Protein AF-A0A840SG51-F1 (afdb_monomer_lite)

Secondary structure (DSSP, 8-state):
-PPPPGGGS-HHHHHHHHHHHTTSS-HHHHHHHHGGG--TT--HHHHHHHHS--TTS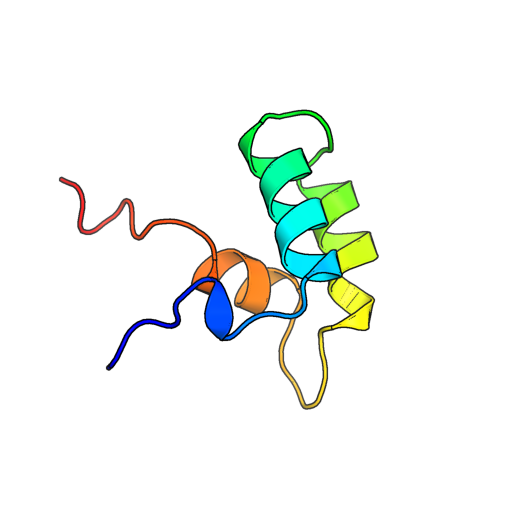--

Foldseek 3Di:
DDADDPVNDDPVLVVLLVCPVVVVDDPVVNQVVCCVVCPDNRHSVNVNVSPDPPVVVVD

Structure (mmCIF, N/CA/C/O backbone):
data_AF-A0A840SG51-F1
#
_entry.id   AF-A0A840SG51-F1
#
loop_
_atom_site.group_PDB
_atom_site.id
_atom_site.type_symbol
_atom_site.label_atom_id
_atom_site.label_alt_id
_atom_site.label_comp_id
_atom_site.label_asym_id
_atom_site.label_entity_id
_atom_site.label_seq_id
_atom_site.pdbx_PDB_ins_code
_atom_site.Cartn_x
_atom_site.Cartn_y
_atom_site.Cartn_z
_atom_site.occupancy
_atom_site.B_iso_or_equiv
_atom_site.auth_seq_id
_atom_site.auth_comp_id
_atom_site.auth_asym_id
_atom_site.auth_atom_id
_atom_site.pdbx_PDB_model_num
ATOM 1 N N . MET A 1 1 ? -16.779 12.755 -6.657 1.00 56.53 1 MET A N 1
ATOM 2 C CA . MET A 1 1 ? -16.230 12.315 -5.355 1.00 56.53 1 MET A CA 1
ATOM 3 C C . MET A 1 1 ? -14.865 12.954 -5.188 1.00 56.53 1 MET A C 1
ATOM 5 O O . MET A 1 1 ? -14.112 12.968 -6.154 1.00 56.53 1 MET A O 1
ATOM 9 N N . THR A 1 2 ? -14.562 13.525 -4.024 1.00 72.19 2 THR A N 1
ATOM 10 C CA . THR A 1 2 ? -13.233 14.086 -3.740 1.00 72.19 2 THR A CA 1
ATOM 11 C C . THR A 1 2 ? -12.233 12.939 -3.618 1.00 72.19 2 THR A C 1
ATOM 13 O O . THR A 1 2 ? -12.459 12.016 -2.841 1.00 72.19 2 THR A O 1
ATOM 16 N N . ARG A 1 3 ? -11.168 12.959 -4.424 1.00 74.12 3 ARG A N 1
ATOM 17 C CA . ARG A 1 3 ? -10.120 11.933 -4.400 1.00 74.12 3 ARG A CA 1
ATOM 18 C C . ARG A 1 3 ? -9.284 12.080 -3.128 1.00 74.12 3 ARG A C 1
ATOM 20 O O . ARG A 1 3 ? -8.918 13.198 -2.774 1.00 74.12 3 ARG A O 1
ATOM 27 N N . MET A 1 4 ? -8.983 10.964 -2.469 1.00 80.38 4 MET A N 1
ATOM 28 C CA . MET A 1 4 ? -8.077 10.952 -1.320 1.00 80.38 4 MET A CA 1
ATOM 29 C C . MET A 1 4 ? -6.665 11.358 -1.756 1.00 80.38 4 MET A C 1
ATOM 31 O O . MET A 1 4 ? -6.212 11.043 -2.859 1.00 80.38 4 MET A O 1
ATOM 35 N N . THR A 1 5 ? -5.970 12.068 -0.882 1.00 82.69 5 THR A N 1
ATOM 36 C CA . THR A 1 5 ? -4.581 12.487 -1.049 1.00 82.69 5 THR A CA 1
ATOM 37 C C . THR A 1 5 ? -3.667 11.618 -0.196 1.00 82.69 5 THR A C 1
ATOM 39 O O . THR A 1 5 ? -4.118 10.918 0.705 1.00 82.69 5 THR A O 1
ATOM 42 N N . ALA A 1 6 ? -2.354 11.699 -0.420 1.00 82.88 6 ALA A N 1
ATOM 43 C CA . ALA A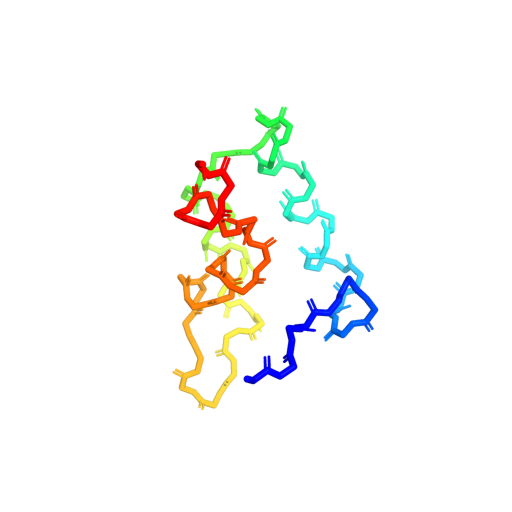 1 6 ? -1.381 10.997 0.418 1.00 82.88 6 ALA A CA 1
ATOM 44 C C . ALA A 1 6 ? -1.536 11.322 1.919 1.00 82.88 6 ALA A C 1
ATOM 46 O O . ALA A 1 6 ? -1.267 10.473 2.757 1.00 82.88 6 ALA A O 1
ATOM 47 N N . LYS A 1 7 ? -2.018 12.525 2.265 1.00 85.44 7 LYS A N 1
ATOM 48 C CA . LYS A 1 7 ? -2.219 12.947 3.660 1.00 85.44 7 LYS A CA 1
ATOM 49 C C . LYS A 1 7 ? -3.344 12.189 4.368 1.00 85.44 7 LYS A C 1
ATOM 51 O O . LYS A 1 7 ? -3.397 12.210 5.592 1.00 85.44 7 LYS A O 1
ATOM 56 N N . ASP A 1 8 ? -4.218 11.536 3.609 1.00 88.19 8 ASP A N 1
ATOM 57 C CA . ASP A 1 8 ? -5.361 10.787 4.128 1.00 88.19 8 ASP A CA 1
ATOM 58 C C . ASP A 1 8 ? -5.004 9.325 4.457 1.00 88.19 8 ASP A C 1
ATOM 60 O O . ASP A 1 8 ? -5.856 8.572 4.928 1.00 88.19 8 ASP A O 1
ATOM 64 N N . PHE A 1 9 ? -3.751 8.911 4.225 1.00 88.88 9 PHE A N 1
ATOM 65 C CA . PHE A 1 9 ? -3.268 7.557 4.491 1.00 88.88 9 PHE A CA 1
ATOM 66 C C . PHE A 1 9 ? -2.217 7.533 5.613 1.00 88.88 9 PHE A C 1
ATOM 68 O O . PHE A 1 9 ? -1.419 8.465 5.738 1.00 88.88 9 PHE A O 1
ATOM 75 N N . PRO A 1 10 ? -2.161 6.447 6.408 1.00 92.38 10 PRO A N 1
ATOM 76 C CA . PRO A 1 10 ? -1.086 6.234 7.370 1.00 92.38 10 PRO A CA 1
ATOM 77 C C . PRO A 1 10 ? 0.300 6.249 6.699 1.00 92.38 10 PRO A C 1
ATOM 79 O O . PRO A 1 10 ? 0.448 5.658 5.627 1.00 92.38 10 PRO A O 1
ATOM 82 N N . PRO A 1 11 ? 1.336 6.834 7.331 1.00 93.81 11 PRO A N 1
ATOM 83 C CA . PRO A 1 11 ? 2.687 6.884 6.767 1.00 93.81 11 PRO A CA 1
ATOM 84 C C . PRO A 1 11 ? 3.253 5.512 6.375 1.00 93.81 11 PRO A C 1
ATOM 86 O O . PRO A 1 11 ? 3.761 5.359 5.271 1.00 93.81 11 PRO A O 1
ATOM 89 N N . GLU A 1 12 ? 3.075 4.491 7.218 1.00 93.81 12 GLU A N 1
ATOM 90 C CA . GLU A 1 12 ? 3.536 3.122 6.929 1.00 93.81 12 GLU A CA 1
ATOM 91 C C . GLU A 1 12 ? 2.877 2.551 5.659 1.00 93.81 12 GLU A C 1
ATOM 93 O O . GLU A 1 12 ? 3.509 1.855 4.865 1.00 93.81 12 GLU A O 1
ATOM 98 N N . LEU A 1 13 ? 1.607 2.889 5.412 1.00 94.19 13 LEU A N 1
ATOM 99 C CA . LEU A 1 13 ? 0.904 2.465 4.206 1.00 94.19 13 LEU A CA 1
ATOM 100 C C . LEU A 1 13 ? 1.429 3.190 2.955 1.00 94.19 13 LEU A C 1
ATOM 102 O O . LEU A 1 13 ? 1.519 2.580 1.887 1.00 94.19 13 LEU A O 1
ATOM 106 N N . LEU A 1 14 ? 1.816 4.464 3.085 1.00 94.62 14 LEU A N 1
ATOM 107 C CA . LEU A 1 14 ? 2.477 5.213 2.012 1.00 94.62 14 LEU A CA 1
ATOM 108 C C . LEU A 1 14 ? 3.835 4.601 1.656 1.00 94.62 14 LEU A C 1
ATOM 110 O O . LEU A 1 14 ? 4.134 4.466 0.473 1.00 94.62 14 LEU A O 1
ATOM 114 N N . GLU A 1 15 ? 4.625 4.180 2.644 1.00 96.00 15 GLU A N 1
ATOM 115 C CA . GLU A 1 15 ? 5.920 3.521 2.415 1.00 96.00 15 GLU A CA 1
ATOM 116 C C . GLU A 1 15 ? 5.765 2.172 1.701 1.00 96.00 15 GLU A C 1
ATOM 118 O O . GLU A 1 15 ? 6.521 1.858 0.777 1.00 96.00 15 GLU A O 1
ATOM 123 N N . LEU A 1 16 ? 4.750 1.383 2.076 1.00 96.44 16 LEU A N 1
ATOM 124 C CA . LEU A 1 16 ? 4.417 0.146 1.364 1.00 96.44 16 LEU A CA 1
ATOM 125 C C . LEU A 1 16 ? 4.051 0.425 -0.097 1.00 96.44 16 LEU A C 1
ATOM 127 O O . LEU A 1 16 ? 4.509 -0.286 -0.996 1.00 96.44 16 LEU A O 1
ATOM 131 N N . TYR A 1 17 ? 3.238 1.454 -0.339 1.00 94.94 17 TYR A N 1
ATOM 132 C CA . TYR A 1 17 ? 2.835 1.831 -1.690 1.00 94.94 17 TYR A CA 1
ATOM 133 C C . TYR A 1 17 ? 4.012 2.368 -2.512 1.00 94.94 17 TYR A C 1
ATOM 135 O O . TYR A 1 17 ? 4.150 1.982 -3.669 1.00 94.94 17 TYR A O 1
ATOM 143 N N . ASP A 1 18 ? 4.897 3.176 -1.921 1.00 95.25 18 ASP A N 1
ATOM 144 C CA . ASP A 1 18 ? 6.134 3.646 -2.557 1.00 95.25 18 ASP A CA 1
ATOM 145 C C . ASP A 1 18 ? 7.021 2.472 -2.984 1.00 95.25 18 ASP A C 1
ATOM 147 O O . ASP A 1 18 ? 7.478 2.412 -4.128 1.00 95.25 18 ASP A O 1
ATOM 151 N N . GLY A 1 19 ? 7.205 1.492 -2.094 1.00 96.94 19 GLY A N 1
ATOM 152 C CA . GLY A 1 19 ? 7.944 0.271 -2.399 1.00 96.94 19 GLY A CA 1
ATOM 153 C C . GLY A 1 19 ? 7.329 -0.515 -3.556 1.00 96.94 19 GLY A C 1
ATOM 154 O O . GLY A 1 19 ? 8.059 -1.014 -4.410 1.00 96.94 19 GLY A O 1
ATOM 155 N N . TYR A 1 20 ? 6.001 -0.608 -3.618 1.00 95.62 20 TYR A N 1
ATOM 156 C CA . TYR A 1 20 ? 5.304 -1.267 -4.724 1.00 95.62 20 TYR A CA 1
ATOM 157 C C . TYR A 1 20 ? 5.430 -0.480 -6.038 1.00 95.62 20 TYR A C 1
ATOM 159 O O . TYR A 1 20 ? 5.803 -1.054 -7.060 1.00 95.62 20 TYR A O 1
ATOM 167 N N . ALA A 1 21 ? 5.174 0.830 -6.011 1.00 93.69 21 ALA A N 1
ATOM 168 C CA . ALA A 1 21 ? 5.211 1.705 -7.182 1.00 93.69 21 ALA A CA 1
ATOM 169 C C . ALA A 1 21 ? 6.606 1.770 -7.825 1.00 93.69 21 ALA A C 1
ATOM 171 O O . ALA A 1 21 ? 6.718 1.857 -9.046 1.00 93.69 21 ALA A O 1
ATOM 172 N N . HIS A 1 22 ? 7.664 1.664 -7.017 1.00 96.19 22 HIS A N 1
ATOM 173 C CA . HIS A 1 22 ? 9.055 1.628 -7.478 1.00 96.19 22 HIS A CA 1
ATOM 174 C C . HIS A 1 22 ? 9.599 0.207 -7.702 1.00 96.19 22 HIS A C 1
ATOM 176 O O . HIS A 1 22 ? 10.798 0.042 -7.926 1.00 96.19 22 HIS A O 1
ATOM 182 N N . GLY A 1 23 ? 8.756 -0.829 -7.618 1.00 95.50 23 GLY A N 1
ATOM 183 C CA . GLY A 1 23 ? 9.148 -2.218 -7.881 1.00 95.50 23 GLY A CA 1
ATOM 184 C C . GLY A 1 23 ? 10.084 -2.841 -6.837 1.00 95.50 23 GLY A C 1
ATOM 185 O O . GLY A 1 23 ? 10.703 -3.866 -7.112 1.00 95.50 23 GLY A O 1
ATOM 186 N N . ARG A 1 24 ? 10.194 -2.247 -5.642 1.00 97.81 24 ARG A N 1
ATOM 187 C CA . ARG A 1 24 ? 10.976 -2.782 -4.511 1.00 97.81 24 ARG A CA 1
ATOM 188 C C . ARG A 1 24 ? 10.272 -3.949 -3.816 1.00 97.81 24 ARG A C 1
ATOM 190 O O . ARG A 1 24 ? 10.946 -4.807 -3.257 1.00 97.81 24 ARG A O 1
ATOM 197 N N . ILE A 1 25 ? 8.937 -3.972 -3.839 1.00 97.50 25 ILE A N 1
ATOM 198 C CA . ILE A 1 25 ? 8.114 -5.106 -3.393 1.00 97.50 25 ILE A CA 1
ATOM 199 C C . ILE A 1 25 ? 7.101 -5.481 -4.474 1.00 97.50 25 ILE A C 1
ATOM 201 O O . ILE A 1 25 ? 6.654 -4.647 -5.263 1.00 97.50 25 ILE A O 1
ATOM 205 N N . THR A 1 26 ? 6.700 -6.745 -4.497 1.00 97.31 26 THR A N 1
ATOM 206 C CA . THR A 1 26 ? 5.673 -7.236 -5.418 1.00 97.31 26 THR A CA 1
ATOM 207 C C . THR A 1 26 ? 4.271 -6.775 -5.008 1.00 97.31 26 THR A C 1
ATOM 209 O O . THR A 1 26 ? 3.992 -6.501 -3.840 1.00 97.31 26 THR A O 1
ATOM 212 N N . LYS A 1 27 ? 3.324 -6.794 -5.959 1.00 94.94 27 LYS A N 1
ATOM 213 C CA . LYS A 1 27 ? 1.894 -6.561 -5.675 1.00 94.94 27 LYS A CA 1
ATOM 214 C C . LYS A 1 27 ? 1.367 -7.478 -4.566 1.00 94.94 27 LYS A C 1
ATOM 216 O O . LYS A 1 27 ? 0.565 -7.051 -3.744 1.00 94.94 27 LYS A O 1
ATOM 221 N N . ARG A 1 28 ? 1.811 -8.741 -4.538 1.00 96.38 28 ARG A N 1
ATOM 222 C CA . ARG A 1 28 ? 1.399 -9.712 -3.515 1.00 96.38 28 ARG A CA 1
ATOM 223 C C . ARG A 1 28 ? 1.904 -9.309 -2.131 1.00 96.38 28 ARG A C 1
ATOM 225 O O . ARG A 1 28 ? 1.128 -9.348 -1.187 1.00 96.38 28 ARG A O 1
ATOM 232 N N . GLU A 1 29 ? 3.163 -8.890 -2.025 1.00 96.81 29 GLU A N 1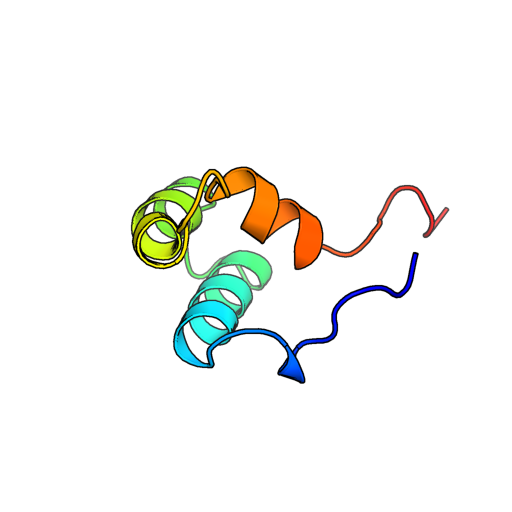
ATOM 233 C CA . GLU A 1 29 ? 3.733 -8.399 -0.764 1.00 96.81 29 GLU A CA 1
ATOM 234 C C . GLU A 1 29 ? 3.054 -7.119 -0.281 1.00 96.81 29 GLU A C 1
ATOM 236 O O . GLU A 1 29 ? 2.806 -6.983 0.915 1.00 96.81 29 GLU A O 1
ATOM 241 N N . PHE A 1 30 ? 2.705 -6.207 -1.194 1.00 96.31 30 PHE A N 1
ATOM 242 C CA . PHE A 1 30 ? 1.901 -5.040 -0.842 1.00 96.31 30 PHE A CA 1
ATOM 243 C C . PHE A 1 30 ? 0.554 -5.461 -0.252 1.00 96.31 30 PHE A C 1
ATOM 245 O O . PHE A 1 30 ? 0.211 -5.014 0.834 1.00 96.31 30 PHE A O 1
ATOM 252 N N . LEU A 1 31 ? -0.199 -6.335 -0.933 1.00 95.38 31 LEU A N 1
ATOM 253 C CA . LEU A 1 31 ? -1.534 -6.748 -0.487 1.00 95.38 31 LEU A CA 1
ATOM 254 C C . LEU A 1 31 ? -1.507 -7.475 0.865 1.00 95.38 31 LEU A C 1
ATOM 256 O O . LEU A 1 31 ? -2.375 -7.229 1.699 1.00 95.38 31 LEU A O 1
ATOM 260 N N . ASP A 1 32 ? -0.505 -8.326 1.083 1.00 95.38 32 ASP A N 1
ATOM 261 C CA . ASP A 1 32 ? -0.305 -9.047 2.343 1.00 95.38 32 ASP A CA 1
ATOM 262 C C . ASP A 1 32 ? -0.058 -8.080 3.514 1.00 95.38 32 ASP A C 1
ATOM 264 O O . ASP A 1 32 ? -0.728 -8.137 4.546 1.00 95.38 32 ASP A O 1
ATOM 268 N N . ARG A 1 33 ? 0.836 -7.102 3.321 1.00 95.06 33 ARG A N 1
ATOM 269 C CA . ARG A 1 33 ? 1.190 -6.120 4.359 1.00 95.06 33 ARG A CA 1
ATOM 270 C C . ARG A 1 33 ? 0.110 -5.053 4.557 1.00 95.06 33 ARG A C 1
ATOM 272 O O . ARG A 1 33 ? -0.178 -4.679 5.693 1.00 95.06 33 ARG A O 1
ATOM 279 N N . ALA A 1 34 ? -0.527 -4.604 3.475 1.00 94.25 34 ALA A N 1
ATOM 280 C CA . ALA A 1 34 ? -1.610 -3.623 3.500 1.00 94.25 34 ALA A CA 1
ATOM 281 C C . ALA A 1 34 ? -2.893 -4.172 4.149 1.00 94.25 34 ALA A C 1
ATOM 283 O O . ALA A 1 34 ? -3.729 -3.390 4.600 1.00 94.25 34 ALA A O 1
ATOM 284 N N . GLY A 1 35 ? -3.038 -5.500 4.259 1.00 90.94 35 GLY A N 1
ATOM 285 C CA . GLY A 1 35 ? -4.156 -6.150 4.948 1.00 90.94 35 GLY A CA 1
ATOM 286 C C . GLY A 1 35 ? -4.339 -5.700 6.403 1.00 90.94 35 GLY A C 1
ATOM 287 O O . GLY A 1 35 ? -5.461 -5.683 6.898 1.00 90.94 35 GLY A O 1
ATOM 288 N N . LYS A 1 36 ? -3.278 -5.231 7.072 1.00 90.75 36 LYS A N 1
ATOM 289 C CA . LYS A 1 36 ? -3.366 -4.662 8.431 1.00 90.75 36 LYS A CA 1
ATOM 290 C C . LYS A 1 36 ? -4.172 -3.359 8.499 1.00 90.75 36 LYS A C 1
ATOM 292 O O . LYS A 1 36 ? -4.723 -3.036 9.545 1.00 90.75 36 LYS A O 1
ATOM 297 N N . PHE A 1 37 ? -4.254 -2.626 7.389 1.00 89.12 37 PHE A N 1
ATOM 298 C CA . PH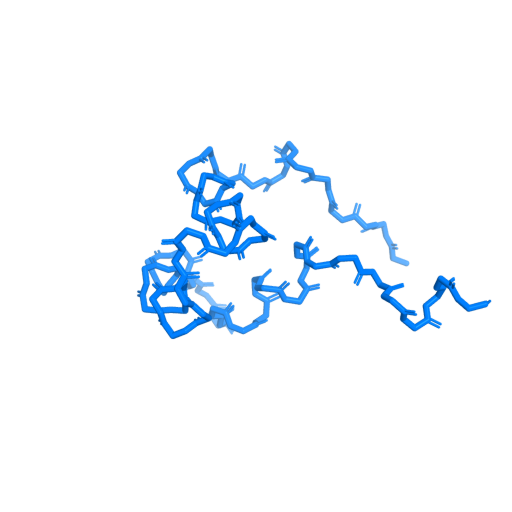E A 1 37 ? -4.986 -1.360 7.267 1.00 89.12 37 PHE A CA 1
ATOM 299 C C . PHE A 1 37 ? -6.408 -1.554 6.713 1.00 89.12 37 PHE A C 1
ATOM 301 O O . PHE A 1 37 ? -7.165 -0.596 6.567 1.00 89.12 37 PHE A O 1
ATOM 308 N N . ALA A 1 38 ? -6.784 -2.796 6.402 1.00 86.06 38 ALA A N 1
ATOM 309 C CA . ALA A 1 38 ? -8.063 -3.180 5.822 1.00 86.06 38 ALA A CA 1
ATOM 310 C C . ALA A 1 38 ? -9.132 -3.353 6.925 1.00 86.06 38 ALA A C 1
ATOM 312 O O . ALA A 1 38 ? -9.507 -4.466 7.292 1.00 86.06 38 ALA A O 1
ATOM 313 N N . ILE A 1 39 ? -9.586 -2.236 7.507 1.00 84.56 39 ILE A N 1
ATOM 314 C CA . ILE A 1 39 ? -10.552 -2.205 8.621 1.00 84.56 39 ILE A CA 1
ATOM 315 C C . ILE A 1 39 ? -11.977 -1.988 8.082 1.00 84.56 39 ILE A C 1
ATOM 317 O O . ILE A 1 39 ? -12.178 -1.260 7.112 1.00 84.56 39 ILE A O 1
ATOM 321 N N . GLY A 1 40 ? -12.990 -2.589 8.717 1.00 77.25 40 GLY A N 1
ATOM 322 C CA . GLY A 1 40 ? -14.396 -2.224 8.481 1.00 77.25 40 GLY A CA 1
ATOM 323 C C . GLY A 1 40 ? -14.934 -2.551 7.082 1.00 77.25 40 GLY A C 1
ATOM 324 O O . GLY A 1 40 ? -15.758 -1.809 6.559 1.00 77.25 40 GLY A O 1
ATOM 325 N N . GLY A 1 41 ? -14.466 -3.638 6.460 1.00 75.88 41 GLY A N 1
ATOM 326 C CA . GLY A 1 41 ? -14.917 -4.072 5.129 1.00 75.88 41 GLY A CA 1
ATOM 327 C C . GLY A 1 41 ? -14.127 -3.478 3.958 1.00 75.88 41 GLY A C 1
ATOM 328 O O . GLY A 1 41 ? -14.365 -3.856 2.811 1.00 75.88 41 GLY A O 1
ATOM 329 N N . LEU A 1 42 ? -13.151 -2.603 4.222 1.00 81.69 42 LEU A N 1
ATOM 330 C CA . LEU A 1 42 ? -12.130 -2.252 3.235 1.00 81.69 42 LEU A CA 1
ATOM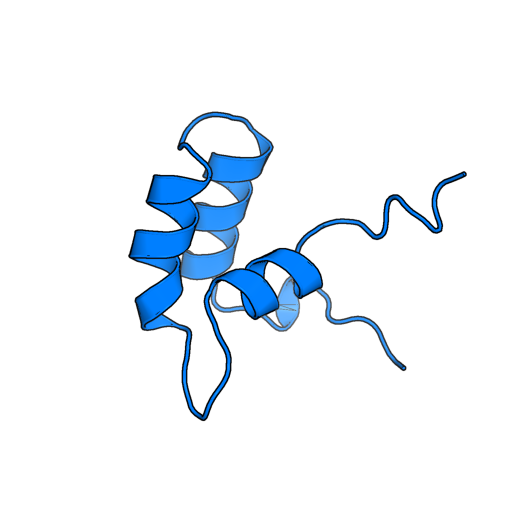 331 C C . LEU A 1 42 ? -11.230 -3.459 2.980 1.00 81.69 42 LEU A C 1
ATOM 333 O O . LEU A 1 42 ? -10.873 -4.172 3.910 1.00 81.69 42 LEU A O 1
ATOM 337 N N . THR A 1 43 ? -10.840 -3.674 1.725 1.00 90.81 43 THR A N 1
ATOM 338 C CA . THR A 1 43 ? -9.858 -4.704 1.355 1.00 90.81 43 THR A CA 1
ATOM 339 C C . THR A 1 43 ? -8.530 -4.055 0.976 1.00 90.81 43 THR A C 1
ATOM 341 O O . THR A 1 43 ? -8.503 -2.909 0.522 1.00 90.81 43 THR A O 1
ATOM 344 N N . ALA A 1 44 ? -7.424 -4.799 1.067 1.00 89.88 44 ALA A N 1
ATOM 345 C CA . ALA A 1 44 ? -6.126 -4.334 0.570 1.00 89.88 44 ALA A CA 1
ATOM 346 C C . ALA A 1 44 ? -6.166 -3.959 -0.929 1.00 89.88 44 ALA A C 1
ATOM 348 O O . ALA A 1 44 ? -5.459 -3.052 -1.367 1.00 89.88 44 ALA A O 1
ATOM 349 N N . ALA A 1 45 ? -7.036 -4.605 -1.715 1.00 89.88 45 ALA A N 1
ATOM 350 C CA . ALA A 1 45 ? -7.266 -4.252 -3.114 1.00 89.88 45 ALA A CA 1
ATOM 351 C C . ALA A 1 45 ? -7.983 -2.899 -3.266 1.00 89.88 45 ALA A C 1
ATOM 353 O O . ALA A 1 45 ? -7.618 -2.110 -4.135 1.00 89.88 45 ALA A O 1
ATOM 354 N N . THR A 1 46 ? -8.959 -2.601 -2.403 1.00 89.88 46 THR A N 1
ATOM 355 C CA . THR A 1 46 ? -9.626 -1.291 -2.368 1.00 89.88 46 THR A CA 1
ATOM 356 C C . THR A 1 46 ? -8.640 -0.191 -1.983 1.00 89.88 46 THR A C 1
ATOM 358 O O . THR A 1 46 ? -8.620 0.855 -2.625 1.00 89.88 46 THR A O 1
ATOM 361 N N . ILE A 1 47 ? -7.776 -0.448 -0.994 1.00 90.38 47 ILE A N 1
ATOM 362 C CA . ILE A 1 47 ? -6.695 0.467 -0.601 1.00 90.38 47 ILE A CA 1
ATOM 363 C C . ILE A 1 47 ? -5.776 0.746 -1.794 1.00 90.38 47 ILE A C 1
ATOM 365 O O . ILE A 1 47 ? -5.550 1.905 -2.140 1.00 90.38 47 ILE A O 1
ATOM 369 N N . LEU A 1 48 ? -5.317 -0.306 -2.480 1.00 91.12 48 LEU A N 1
ATOM 370 C CA . LEU A 1 48 ? -4.478 -0.160 -3.668 1.00 91.12 48 LEU A CA 1
ATOM 371 C C . LEU A 1 48 ? -5.159 0.690 -4.748 1.00 91.12 48 LEU A C 1
ATOM 373 O O . LEU A 1 48 ? -4.510 1.547 -5.342 1.00 91.12 48 LEU A O 1
ATOM 377 N N . ALA A 1 49 ? -6.454 0.478 -4.993 1.00 89.19 49 ALA A N 1
ATOM 378 C CA . ALA A 1 49 ? -7.212 1.236 -5.985 1.00 89.19 49 ALA A CA 1
ATOM 379 C C . ALA A 1 49 ? -7.340 2.727 -5.628 1.00 89.19 49 ALA A C 1
ATOM 381 O O . ALA A 1 49 ? -7.278 3.567 -6.518 1.00 89.19 49 ALA A O 1
ATOM 382 N N . GLN A 1 50 ? -7.482 3.069 -4.342 1.00 87.88 50 GLN A N 1
ATOM 383 C CA . GLN A 1 50 ? -7.538 4.469 -3.897 1.00 87.88 50 GLN A CA 1
ATOM 384 C C . GLN A 1 50 ? -6.182 5.183 -4.021 1.00 87.88 50 GLN A C 1
ATOM 386 O O . GLN A 1 50 ? -6.141 6.372 -4.334 1.00 87.88 50 GLN A O 1
ATOM 391 N N . MET A 1 51 ? -5.076 4.464 -3.799 1.00 88.25 51 MET A N 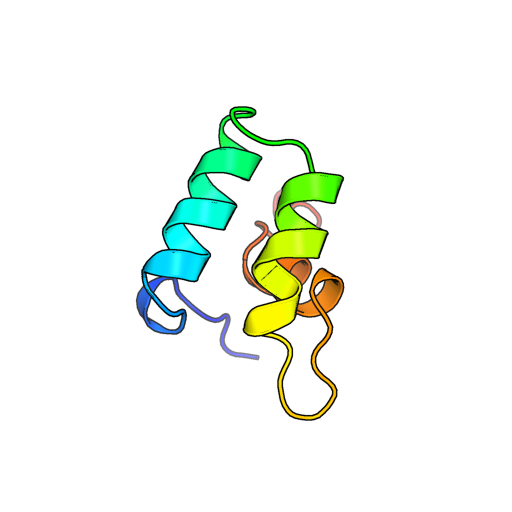1
ATOM 392 C CA . MET A 1 51 ? -3.717 5.018 -3.884 1.00 88.25 51 MET A CA 1
ATOM 393 C C . MET A 1 51 ? -3.183 5.074 -5.322 1.00 88.25 51 MET A C 1
ATOM 395 O O . MET A 1 51 ? -2.413 5.972 -5.666 1.00 88.25 51 MET A O 1
ATOM 399 N N . SER A 1 52 ? -3.601 4.133 -6.173 1.00 84.38 52 SER A N 1
ATOM 400 C CA . SER A 1 52 ? -3.158 4.049 -7.567 1.00 84.38 52 SER A CA 1
ATOM 401 C C . SER A 1 52 ? -3.710 5.212 -8.391 1.00 84.38 52 SER A C 1
ATOM 403 O O . SER A 1 52 ? -4.899 5.520 -8.263 1.00 84.38 52 SER A O 1
ATOM 405 N N . PRO A 1 53 ? -2.904 5.860 -9.256 1.00 75.94 53 PRO A N 1
ATOM 406 C CA . PRO A 1 53 ? -3.396 6.844 -10.213 1.00 75.94 53 PRO A CA 1
ATOM 407 C C . PRO A 1 53 ? -4.572 6.285 -11.010 1.00 75.94 53 PRO A C 1
ATOM 409 O O . PRO A 1 53 ? -4.591 5.102 -11.352 1.00 75.94 53 PRO A O 1
ATOM 412 N N . ASP A 1 54 ? -5.550 7.135 -11.315 1.00 69.50 54 ASP A N 1
ATOM 413 C CA . ASP A 1 54 ? -6.627 6.744 -12.220 1.00 69.50 54 ASP A CA 1
ATOM 414 C C . ASP A 1 54 ? -6.102 6.761 -13.657 1.00 69.50 54 ASP A C 1
ATOM 416 O O . ASP A 1 54 ? -6.230 7.748 -14.379 1.00 69.50 54 ASP A O 1
ATOM 420 N N . TYR A 1 55 ? -5.431 5.685 -14.063 1.00 60.00 55 TYR A N 1
ATOM 421 C CA . TYR A 1 55 ? -4.869 5.588 -15.410 1.00 60.00 55 TYR A CA 1
ATOM 422 C C . TYR A 1 55 ? -5.956 5.597 -16.496 1.00 60.00 55 TYR A C 1
ATOM 424 O O . TYR A 1 55 ? -5.659 5.940 -17.635 1.00 60.00 55 TYR A O 1
ATOM 432 N N . ALA A 1 56 ? -7.210 5.282 -16.145 1.00 57.56 56 ALA A N 1
ATOM 433 C CA . ALA A 1 56 ? -8.351 5.386 -17.052 1.00 57.56 56 ALA A CA 1
ATOM 434 C C . ALA A 1 56 ? -8.763 6.844 -17.339 1.00 57.56 56 ALA A C 1
ATOM 436 O O . ALA A 1 56 ? -9.344 7.108 -18.385 1.00 57.56 56 ALA A O 1
ATOM 437 N N . LEU A 1 57 ? -8.441 7.789 -16.446 1.00 57.16 57 LEU A N 1
ATOM 438 C CA . LEU A 1 57 ? -8.653 9.231 -16.649 1.00 57.16 57 LEU A CA 1
ATOM 439 C C . LEU A 1 57 ? -7.415 9.955 -17.204 1.00 57.16 57 LEU A C 1
ATOM 441 O O . LEU A 1 57 ? -7.483 11.150 -17.473 1.00 57.16 57 LEU A O 1
ATOM 445 N N . ALA A 1 58 ? -6.283 9.261 -17.340 1.00 56.56 58 ALA A N 1
ATOM 446 C CA . ALA A 1 58 ? -5.023 9.822 -17.828 1.00 56.56 58 ALA A CA 1
ATOM 447 C C . ALA A 1 58 ? -4.798 9.602 -19.342 1.00 56.56 58 ALA A C 1
ATOM 449 O O . ALA A 1 58 ? -3.660 9.709 -19.800 1.00 56.56 58 ALA A O 1
ATOM 450 N N . GLN A 1 59 ? -5.854 9.249 -20.089 1.00 48.62 59 GLN A N 1
ATOM 451 C CA . GLN A 1 59 ? -5.854 9.018 -21.542 1.00 48.62 59 GLN A CA 1
ATOM 452 C C . GLN A 1 59 ? -6.300 10.267 -22.306 1.00 48.62 59 GLN A C 1
ATOM 454 O O . GLN A 1 59 ? -7.273 10.913 -21.854 1.00 48.62 59 GLN A O 1
#

Sequence (59 aa):
MTRMTAKDFPPELLELYDGYAHGRITKREFLDRAGKFAIGGLTAATILAQMSPDYALAQ

Radius of gyration: 11.44 Å; chains: 1; bounding box: 27×24×30 Å

InterPro domains:
  IPR057802 YqhI domain [PF23678] (1-36)

Organism: NCBI:txid57001

pLDDT: mean 86.29, std 12.27, range [48.62, 97.81]